Protein AF-A0A0Q7Z8U0-F1 (afdb_monomer_lite)

Structure (mmCIF, N/CA/C/O backbone):
data_AF-A0A0Q7Z8U0-F1
#
_entry.id   AF-A0A0Q7Z8U0-F1
#
loop_
_atom_site.group_PDB
_atom_site.id
_atom_site.type_symbol
_atom_site.label_atom_id
_atom_site.label_alt_id
_atom_site.label_comp_id
_atom_site.label_asym_id
_atom_site.label_entity_id
_atom_site.label_seq_id
_atom_site.pdbx_PDB_ins_code
_atom_site.Cartn_x
_atom_site.Cartn_y
_atom_site.Cartn_z
_atom_site.occupancy
_atom_site.B_iso_or_equiv
_atom_site.auth_seq_id
_atom_site.auth_comp_id
_atom_site.auth_asym_id
_atom_site.auth_atom_id
_atom_site.pdbx_PDB_model_num
ATOM 1 N N . MET A 1 1 ? -20.507 -13.085 13.628 1.00 40.06 1 MET A N 1
ATOM 2 C CA . MET A 1 1 ? -19.594 -11.944 13.390 1.00 40.06 1 MET A CA 1
ATOM 3 C C . MET A 1 1 ? -18.953 -12.117 12.024 1.00 40.06 1 MET A C 1
ATOM 5 O O . MET A 1 1 ? -18.208 -13.071 11.844 1.00 40.06 1 MET A O 1
ATOM 9 N N . LYS A 1 2 ? -19.319 -11.290 11.036 1.00 37.12 2 LYS A N 1
ATOM 10 C CA . LYS A 1 2 ? -18.738 -11.359 9.685 1.00 37.12 2 LYS A CA 1
ATOM 11 C C . LYS A 1 2 ? -17.323 -10.762 9.708 1.00 37.12 2 LYS A C 1
ATOM 13 O O . LYS A 1 2 ? -17.067 -9.819 10.448 1.00 37.12 2 LYS A O 1
ATOM 18 N N . LYS A 1 3 ? -16.421 -11.405 8.967 1.00 43.84 3 LYS A N 1
ATOM 19 C CA . LYS A 1 3 ? -14.958 -11.271 9.000 1.00 43.84 3 LYS A CA 1
ATOM 20 C C . LYS A 1 3 ? -14.456 -9.822 8.964 1.00 43.84 3 LYS A C 1
ATOM 22 O O . LYS A 1 3 ? -14.813 -9.070 8.063 1.00 43.84 3 LYS A O 1
ATOM 27 N N . LYS A 1 4 ? -13.565 -9.487 9.904 1.00 59.41 4 LYS A N 1
ATOM 28 C CA . LYS A 1 4 ? -12.754 -8.255 9.948 1.00 59.41 4 LYS A CA 1
ATOM 29 C C . LYS A 1 4 ? -11.584 -8.330 8.948 1.00 59.41 4 LYS A C 1
ATOM 31 O O . LYS A 1 4 ? -10.465 -7.961 9.278 1.00 59.41 4 LYS A O 1
ATOM 36 N N . ASP A 1 5 ? -11.834 -8.854 7.752 1.00 68.00 5 ASP A N 1
ATOM 37 C CA . ASP A 1 5 ? -10.787 -9.128 6.764 1.00 68.00 5 ASP A CA 1
ATOM 38 C C . ASP A 1 5 ? -10.735 -8.009 5.709 1.00 68.00 5 ASP A C 1
ATOM 40 O O . ASP A 1 5 ? -11.669 -7.210 5.568 1.00 68.00 5 ASP A O 1
ATOM 44 N N . LEU A 1 6 ? -9.631 -7.937 4.964 1.00 73.31 6 LEU A N 1
ATOM 45 C CA . LEU A 1 6 ? -9.495 -7.077 3.784 1.00 73.31 6 LEU A CA 1
ATOM 46 C C . LEU A 1 6 ? -10.655 -7.288 2.804 1.00 73.31 6 LEU A C 1
ATOM 48 O O . LEU A 1 6 ? -11.083 -8.418 2.564 1.00 73.31 6 LEU A O 1
ATOM 52 N N . ASP A 1 7 ? -11.126 -6.202 2.188 1.00 68.56 7 ASP A N 1
ATOM 53 C CA . ASP A 1 7 ? -11.950 -6.330 0.987 1.00 68.56 7 ASP A CA 1
ATOM 54 C C . ASP A 1 7 ? -11.035 -6.753 -0.173 1.00 68.56 7 ASP A C 1
ATOM 56 O O . ASP A 1 7 ? -10.220 -5.974 -0.665 1.00 68.56 7 ASP A O 1
ATOM 60 N N . GLY A 1 8 ? -11.150 -8.008 -0.609 1.00 75.56 8 GLY A N 1
ATOM 61 C CA . GLY A 1 8 ? -10.379 -8.551 -1.729 1.00 75.56 8 GLY A CA 1
ATOM 62 C C . GLY A 1 8 ? -9.242 -9.485 -1.309 1.00 75.56 8 GLY A C 1
ATOM 63 O O . GLY A 1 8 ? -9.352 -10.235 -0.341 1.00 75.56 8 GLY A O 1
ATOM 64 N N . ARG A 1 9 ? -8.170 -9.523 -2.109 1.00 84.19 9 ARG A N 1
ATOM 65 C CA . ARG A 1 9 ? -7.042 -10.448 -1.911 1.00 84.19 9 ARG A CA 1
ATOM 66 C C . ARG A 1 9 ? -6.000 -9.842 -0.970 1.00 84.19 9 ARG A C 1
ATOM 68 O O . ARG A 1 9 ? -5.618 -8.691 -1.147 1.00 84.19 9 ARG A O 1
ATOM 75 N N . ALA A 1 10 ? -5.491 -10.639 -0.031 1.00 88.81 10 ALA A N 1
ATOM 76 C CA . ALA A 1 10 ? -4.395 -10.233 0.854 1.00 88.81 10 ALA A CA 1
ATOM 77 C C . ALA A 1 10 ? -3.072 -9.995 0.103 1.00 88.81 10 ALA A C 1
ATOM 79 O O . ALA A 1 10 ? -2.253 -9.212 0.558 1.00 88.81 10 ALA A O 1
ATOM 80 N N . ALA A 1 11 ? -2.889 -10.621 -1.061 1.00 91.62 11 ALA A N 1
ATOM 81 C CA . ALA A 1 11 ? -1.745 -10.408 -1.938 1.00 91.62 11 ALA A CA 1
ATOM 82 C C . ALA A 1 11 ? -2.227 -9.992 -3.334 1.00 91.62 11 ALA A C 1
ATOM 84 O O . ALA A 1 11 ? -3.145 -10.611 -3.883 1.00 91.62 11 ALA A O 1
ATOM 85 N N . VAL A 1 12 ? -1.624 -8.944 -3.893 1.00 90.50 12 VAL A N 1
ATOM 86 C CA . VAL A 1 12 ? -1.935 -8.401 -5.221 1.00 90.50 12 VAL A CA 1
ATOM 87 C C . VAL A 1 12 ? -0.639 -8.287 -6.012 1.00 90.50 12 VAL A C 1
ATOM 89 O O . VAL A 1 12 ? 0.300 -7.634 -5.567 1.00 90.50 12 VAL A O 1
ATOM 92 N N . ALA A 1 13 ? -0.586 -8.921 -7.183 1.00 89.56 13 ALA A N 1
ATOM 93 C CA . ALA A 1 13 ? 0.512 -8.724 -8.118 1.00 89.56 13 ALA A CA 1
ATOM 94 C C . ALA A 1 13 ? 0.336 -7.378 -8.826 1.00 89.56 13 ALA A C 1
ATOM 96 O O . ALA A 1 13 ? -0.735 -7.091 -9.363 1.00 89.56 13 ALA A O 1
ATOM 97 N N . ILE A 1 14 ? 1.389 -6.573 -8.826 1.00 88.19 14 ILE A N 1
ATOM 98 C CA . ILE A 1 14 ? 1.461 -5.296 -9.524 1.00 88.19 14 ILE A CA 1
ATOM 99 C C . ILE A 1 14 ? 2.484 -5.477 -10.622 1.00 88.19 14 ILE A C 1
ATOM 101 O O . ILE A 1 14 ? 3.642 -5.790 -10.351 1.00 88.19 14 ILE A O 1
ATOM 105 N N . VAL A 1 15 ? 2.016 -5.346 -11.854 1.00 85.81 15 VAL A N 1
ATOM 106 C CA . VAL A 1 15 ? 2.805 -5.526 -13.064 1.00 85.81 15 VAL A CA 1
ATOM 107 C C . VAL A 1 15 ? 2.715 -4.222 -13.830 1.00 85.81 15 VAL A C 1
ATOM 109 O O . VAL A 1 15 ? 1.617 -3.830 -14.224 1.00 85.81 15 VAL A O 1
ATOM 112 N N . ASP A 1 16 ? 3.853 -3.585 -14.050 1.00 81.69 16 ASP A N 1
ATOM 113 C CA . ASP A 1 16 ? 3.998 -2.641 -15.147 1.00 81.69 16 ASP A CA 1
ATOM 114 C C . ASP A 1 16 ? 4.741 -3.372 -16.262 1.00 81.69 16 ASP A C 1
ATOM 116 O O . ASP A 1 16 ? 5.841 -3.882 -16.048 1.00 81.69 16 ASP A O 1
ATOM 120 N N . ALA A 1 17 ? 4.097 -3.517 -17.416 1.00 76.44 17 ALA A N 1
ATOM 121 C CA . ALA A 1 17 ? 4.646 -4.222 -18.558 1.00 76.44 17 ALA A CA 1
ATOM 122 C C . ALA A 1 17 ? 4.346 -3.468 -19.850 1.00 76.44 17 ALA A C 1
ATOM 124 O O . ALA A 1 17 ? 3.220 -3.062 -20.132 1.00 76.44 17 ALA A O 1
ATOM 125 N N . THR A 1 18 ? 5.375 -3.363 -20.672 1.00 70.12 18 THR A N 1
ATOM 126 C CA . THR A 1 18 ? 5.338 -2.868 -22.044 1.00 70.12 18 THR A CA 1
ATOM 127 C C . THR 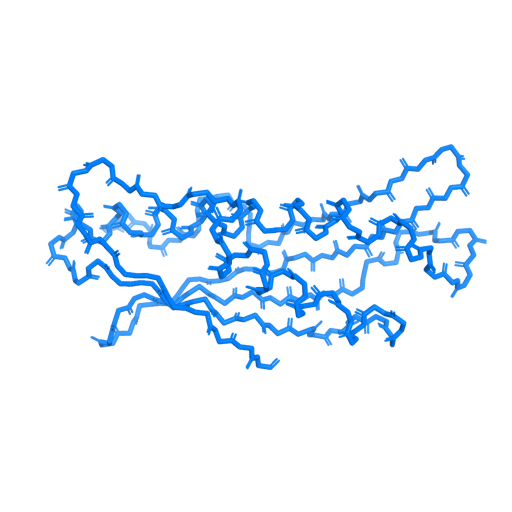A 1 18 ? 5.616 -4.032 -23.000 1.00 70.12 18 THR A C 1
ATOM 129 O O . THR A 1 18 ? 5.862 -5.160 -22.575 1.00 70.12 18 THR A O 1
ATOM 132 N N . GLU A 1 19 ? 5.640 -3.764 -24.306 1.00 63.00 19 GLU A N 1
ATOM 133 C CA . GLU A 1 19 ? 5.998 -4.767 -25.321 1.00 63.00 19 GLU A CA 1
ATOM 134 C C . GLU A 1 19 ? 7.408 -5.368 -25.119 1.00 63.00 19 GLU A C 1
ATOM 136 O O . GLU A 1 19 ? 7.660 -6.501 -25.525 1.00 63.00 19 GLU A O 1
ATOM 141 N N . PHE A 1 20 ? 8.321 -4.647 -24.454 1.00 58.94 20 PHE A N 1
ATOM 142 C CA . PHE A 1 20 ? 9.737 -5.032 -24.346 1.00 58.94 20 PHE A CA 1
ATOM 143 C C . PHE A 1 20 ? 10.252 -5.184 -22.905 1.00 58.94 20 PHE A C 1
ATOM 145 O O . PHE A 1 20 ? 11.327 -5.754 -22.698 1.00 58.94 20 PHE A O 1
ATOM 152 N N . TRP A 1 21 ? 9.510 -4.687 -21.914 1.00 64.69 21 TRP A N 1
ATOM 153 C CA . TRP A 1 21 ? 9.967 -4.519 -20.529 1.00 64.69 21 TRP A CA 1
ATOM 154 C C . TRP A 1 21 ? 8.856 -4.877 -19.548 1.00 64.69 21 TRP A C 1
ATOM 156 O O . TRP A 1 21 ? 7.689 -4.660 -19.856 1.00 64.69 21 TRP A O 1
ATOM 166 N N . GLY A 1 22 ? 9.205 -5.348 -18.350 1.00 69.00 22 GLY A N 1
ATOM 167 C CA . GLY A 1 22 ? 8.227 -5.446 -17.273 1.00 69.00 22 GLY A CA 1
ATOM 168 C C . GLY A 1 22 ? 8.853 -5.528 -15.887 1.00 69.00 22 GLY A C 1
ATOM 169 O O . GLY A 1 22 ? 9.831 -6.252 -15.682 1.00 69.00 22 GLY A O 1
ATOM 170 N N . VAL A 1 23 ? 8.279 -4.788 -14.943 1.00 76.69 23 VAL A N 1
ATOM 171 C CA . VAL A 1 23 ? 8.598 -4.843 -13.517 1.00 76.69 23 VAL A CA 1
ATOM 172 C C . VAL A 1 23 ? 7.391 -5.408 -12.790 1.00 76.69 23 VAL A C 1
ATOM 174 O O . VAL A 1 23 ? 6.245 -5.059 -13.072 1.00 76.69 23 VAL A O 1
ATOM 177 N N . CYS A 1 24 ? 7.648 -6.330 -11.865 1.00 82.31 24 CYS A N 1
ATOM 178 C CA . CYS A 1 24 ? 6.589 -6.935 -11.089 1.00 82.31 24 CYS A CA 1
ATOM 179 C C . CYS A 1 24 ? 6.960 -7.075 -9.619 1.00 82.31 24 CYS A C 1
ATOM 181 O O . CYS A 1 24 ? 8.053 -7.519 -9.273 1.00 82.31 24 CYS A O 1
ATOM 183 N N . THR A 1 25 ? 6.013 -6.721 -8.758 1.00 86.75 25 THR A N 1
ATOM 184 C CA . THR A 1 25 ? 6.083 -6.942 -7.317 1.00 86.75 25 THR A CA 1
ATOM 185 C C . THR A 1 25 ? 4.763 -7.507 -6.822 1.00 86.75 25 THR A C 1
ATOM 187 O O . THR A 1 25 ? 3.710 -7.286 -7.421 1.00 86.75 25 THR A O 1
ATOM 190 N N . THR A 1 26 ? 4.800 -8.234 -5.714 1.00 91.19 26 THR A N 1
ATOM 191 C CA . THR A 1 26 ? 3.585 -8.580 -4.978 1.00 91.19 26 THR A CA 1
ATOM 192 C C . THR A 1 26 ? 3.448 -7.656 -3.783 1.00 91.19 26 THR A C 1
ATOM 194 O O . THR A 1 26 ? 4.325 -7.627 -2.927 1.00 91.19 26 THR A O 1
ATOM 197 N N . LEU A 1 27 ? 2.327 -6.942 -3.709 1.00 93.31 27 LEU A N 1
ATOM 198 C CA . LEU A 1 27 ? 1.897 -6.201 -2.531 1.00 93.31 27 LEU A CA 1
ATOM 199 C C . LEU A 1 27 ? 1.114 -7.140 -1.608 1.00 93.31 27 LEU A C 1
ATOM 201 O O . LEU A 1 27 ? 0.016 -7.588 -1.951 1.00 93.31 27 LEU A O 1
ATOM 205 N N . HIS A 1 28 ? 1.661 -7.403 -0.428 1.00 94.25 28 HIS A N 1
ATOM 206 C CA . HIS A 1 28 ? 1.006 -8.107 0.669 1.00 94.25 28 HIS A CA 1
ATOM 207 C C . HIS A 1 28 ? 0.384 -7.101 1.624 1.00 94.25 28 HIS A C 1
ATOM 209 O O . HIS A 1 28 ? 0.986 -6.082 1.952 1.00 94.25 28 HIS A O 1
ATOM 215 N N . ARG A 1 29 ? -0.834 -7.385 2.073 1.00 93.56 29 ARG A N 1
ATOM 216 C CA . ARG A 1 29 ? -1.632 -6.501 2.917 1.00 93.56 29 ARG A CA 1
ATOM 217 C C . ARG A 1 29 ? -2.272 -7.307 4.029 1.00 93.56 29 ARG A C 1
ATOM 219 O O . ARG A 1 29 ? -2.804 -8.391 3.785 1.00 93.56 29 ARG A O 1
ATOM 226 N N . THR A 1 30 ? -2.282 -6.764 5.240 1.00 92.81 30 THR A N 1
ATOM 227 C CA . THR A 1 30 ? -3.049 -7.312 6.367 1.00 92.81 30 THR A CA 1
ATOM 228 C C . THR A 1 30 ? -3.645 -6.190 7.209 1.00 92.81 30 THR A C 1
ATOM 230 O O . THR A 1 30 ? -3.113 -5.083 7.243 1.00 92.81 30 THR A O 1
ATOM 233 N N . ILE A 1 31 ? -4.769 -6.472 7.871 1.00 90.81 31 ILE A N 1
ATOM 234 C CA . ILE A 1 31 ? -5.431 -5.536 8.783 1.00 90.81 31 ILE A CA 1
ATOM 235 C C . ILE A 1 31 ? -5.410 -6.138 10.182 1.00 90.81 31 ILE A C 1
ATOM 237 O O . ILE A 1 31 ? -5.794 -7.290 10.378 1.00 90.81 31 ILE A O 1
ATOM 241 N N . GLU A 1 32 ? -5.004 -5.335 11.152 1.00 89.56 32 GLU A N 1
ATOM 242 C CA . GLU A 1 32 ? -4.973 -5.683 12.565 1.00 89.56 32 GLU A CA 1
ATOM 243 C C . GLU A 1 32 ? -5.731 -4.610 13.354 1.00 89.56 32 GLU A C 1
ATOM 245 O O . GLU A 1 32 ? -5.591 -3.418 13.089 1.00 89.56 32 GLU A O 1
ATOM 250 N N . GLN A 1 33 ? -6.550 -5.014 14.325 1.00 85.81 33 GLN A N 1
ATOM 251 C CA . GLN A 1 33 ? -7.177 -4.070 15.250 1.00 85.81 33 GLN A CA 1
ATOM 252 C C . GLN A 1 33 ? -6.366 -4.023 16.545 1.00 85.81 33 GLN A C 1
ATOM 254 O O . GLN A 1 33 ? -6.168 -5.059 17.179 1.00 85.81 33 GLN A O 1
ATOM 259 N N . ARG A 1 34 ? -5.938 -2.825 16.948 1.00 85.62 34 ARG A N 1
ATOM 260 C CA . ARG A 1 34 ? -5.209 -2.555 18.193 1.00 85.62 34 ARG A CA 1
ATOM 261 C C . ARG A 1 34 ? -6.005 -1.634 19.111 1.00 85.62 34 ARG A C 1
ATOM 263 O O . ARG A 1 34 ? -7.051 -1.109 18.729 1.00 85.62 34 ARG A O 1
ATOM 270 N N . ALA A 1 35 ? -5.506 -1.441 20.331 1.00 82.25 35 ALA A N 1
ATOM 271 C CA . ALA A 1 35 ? -6.113 -0.527 21.295 1.00 82.25 35 ALA A CA 1
ATOM 272 C C . ALA A 1 35 ? -6.115 0.925 20.781 1.00 82.25 35 ALA A C 1
ATOM 274 O O . ALA A 1 35 ? -7.066 1.663 21.018 1.00 82.25 35 ALA A O 1
ATOM 275 N N . GLU A 1 36 ? -5.082 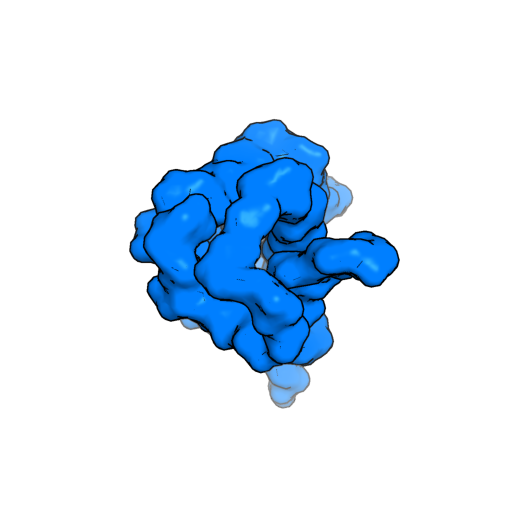1.323 20.033 1.00 82.81 36 GLU A N 1
ATOM 276 C CA . GLU A 1 36 ? -4.897 2.687 19.526 1.00 82.81 36 GLU A CA 1
ATOM 277 C C . GLU A 1 36 ? -5.607 2.963 18.190 1.00 82.81 36 GLU A C 1
ATOM 279 O O . GLU A 1 36 ? -5.491 4.073 17.662 1.00 82.81 36 GLU A O 1
ATOM 284 N N . GLY A 1 37 ? -6.304 1.973 17.626 1.00 85.19 37 GLY A N 1
ATOM 285 C CA . GLY A 1 37 ? -6.968 2.057 16.326 1.00 85.19 37 GLY A CA 1
ATOM 286 C C . GLY A 1 37 ? -6.663 0.859 15.431 1.00 85.19 37 GLY A C 1
ATOM 287 O O . GLY A 1 37 ? -6.236 -0.204 15.882 1.00 85.19 37 GLY A O 1
ATOM 288 N N . TRP A 1 38 ? -6.898 1.025 14.137 1.00 89.25 38 TRP A N 1
ATOM 289 C CA . TRP A 1 38 ? -6.641 -0.008 13.140 1.00 89.25 38 TRP A CA 1
ATOM 290 C C . TRP A 1 38 ? -5.247 0.145 12.539 1.00 89.25 38 TRP A C 1
ATOM 292 O O . TRP A 1 38 ? -4.763 1.258 12.350 1.00 89.25 38 TRP A O 1
ATOM 302 N N . VAL A 1 39 ? -4.608 -0.971 12.202 1.00 90.81 39 VAL A N 1
ATOM 303 C CA . VAL A 1 39 ? -3.310 -1.004 11.526 1.00 90.81 39 VAL A CA 1
ATOM 304 C C . VAL A 1 39 ? -3.460 -1.720 10.190 1.00 90.81 39 VAL A C 1
ATOM 306 O O . VAL A 1 39 ? -3.888 -2.872 10.149 1.00 90.81 39 VAL A O 1
ATOM 309 N N . LEU A 1 40 ? -3.099 -1.039 9.105 1.00 92.44 40 LEU A N 1
ATOM 310 C CA . LEU A 1 40 ? -2.926 -1.615 7.775 1.00 92.44 40 LEU A CA 1
ATOM 311 C C . LEU A 1 40 ? -1.433 -1.870 7.569 1.00 92.44 40 LEU A C 1
ATOM 313 O O . LEU A 1 40 ? -0.656 -0.926 7.455 1.00 92.44 40 LEU A O 1
ATOM 317 N N . ARG A 1 41 ? -1.027 -3.137 7.529 1.00 93.62 41 ARG A N 1
ATOM 318 C CA . ARG A 1 41 ? 0.355 -3.519 7.221 1.00 93.62 41 ARG A CA 1
ATOM 319 C C . ARG A 1 41 ? 0.470 -3.797 5.733 1.00 93.62 41 ARG A C 1
ATOM 321 O O . ARG A 1 41 ? -0.309 -4.598 5.215 1.00 93.62 41 ARG A O 1
ATOM 328 N N . ALA A 1 42 ? 1.449 -3.184 5.086 1.00 93.38 42 ALA A N 1
ATOM 329 C CA . ALA A 1 42 ? 1.804 -3.407 3.696 1.00 93.38 42 ALA A CA 1
ATOM 330 C C . ALA A 1 42 ? 3.263 -3.864 3.606 1.00 93.38 42 ALA A C 1
ATOM 332 O O . ALA A 1 42 ? 4.141 -3.241 4.199 1.00 93.38 42 ALA A O 1
ATOM 333 N N . SER A 1 43 ? 3.522 -4.938 2.868 1.00 93.31 43 SER A N 1
ATOM 334 C CA . SER A 1 43 ? 4.879 -5.397 2.565 1.00 93.31 43 SER A CA 1
ATOM 335 C C . SER A 1 43 ? 4.987 -5.888 1.129 1.00 93.31 43 SER A C 1
ATOM 337 O O . SER A 1 43 ? 3.977 -6.174 0.483 1.00 93.31 43 SER A O 1
ATOM 339 N N . PHE A 1 44 ? 6.210 -5.991 0.617 1.00 91.31 44 PHE A N 1
ATOM 340 C CA . PHE A 1 44 ? 6.454 -6.373 -0.769 1.00 91.31 44 PHE A CA 1
ATOM 341 C C . PHE A 1 44 ? 7.314 -7.629 -0.874 1.00 91.31 44 PHE A C 1
ATOM 343 O O . PHE A 1 44 ? 8.171 -7.893 -0.033 1.00 91.31 44 PHE A O 1
ATOM 350 N N . SER A 1 45 ? 7.102 -8.400 -1.934 1.00 88.50 45 SER A N 1
ATOM 351 C CA . SER A 1 45 ? 8.014 -9.470 -2.337 1.00 88.50 45 SER A CA 1
ATOM 352 C C . SER A 1 45 ? 8.261 -9.393 -3.836 1.00 88.50 45 SER A C 1
ATOM 354 O O . SER A 1 45 ? 7.319 -9.151 -4.599 1.00 88.50 45 SER A O 1
ATOM 356 N N . ASP A 1 46 ? 9.498 -9.645 -4.264 1.00 80.50 46 ASP A N 1
ATOM 357 C CA . ASP A 1 46 ? 9.813 -9.744 -5.687 1.00 80.50 46 ASP A CA 1
ATOM 358 C C . ASP A 1 46 ? 8.963 -10.842 -6.341 1.00 80.50 46 ASP A C 1
ATOM 360 O O . ASP A 1 46 ? 8.898 -11.977 -5.859 1.00 80.50 46 ASP A O 1
ATOM 364 N N . LEU A 1 47 ? 8.283 -10.499 -7.434 1.00 71.81 47 LEU A N 1
ATOM 365 C CA . LEU A 1 47 ? 7.568 -11.474 -8.240 1.00 71.81 47 LEU A CA 1
ATOM 366 C C . LEU A 1 47 ? 8.365 -11.678 -9.522 1.00 71.81 47 LEU A C 1
ATOM 368 O O . LEU A 1 47 ? 8.266 -10.904 -10.474 1.00 71.81 47 LEU A O 1
ATOM 372 N N . ALA A 1 48 ? 9.156 -12.749 -9.546 1.00 61.31 48 ALA A N 1
ATOM 373 C CA . ALA A 1 48 ? 9.970 -13.134 -10.692 1.00 61.31 48 ALA A CA 1
ATOM 374 C C . ALA A 1 48 ? 9.108 -13.717 -11.832 1.00 61.31 48 ALA A C 1
ATOM 376 O O . ALA A 1 48 ? 9.253 -14.874 -12.226 1.00 61.31 48 ALA A O 1
ATOM 377 N N . LEU A 1 49 ? 8.191 -12.924 -12.385 1.00 56.25 49 LEU A N 1
ATOM 378 C CA . LEU A 1 49 ? 7.545 -13.224 -13.659 1.00 56.25 49 LEU A CA 1
ATOM 379 C C . LEU A 1 49 ? 8.574 -12.988 -14.762 1.00 56.25 49 LEU A C 1
ATOM 381 O O . LEU A 1 49 ? 8.763 -11.857 -15.188 1.00 56.25 49 LEU A O 1
ATOM 385 N N . HIS A 1 50 ? 9.291 -14.052 -15.140 1.00 47.19 50 HIS A N 1
ATOM 386 C CA . HIS A 1 50 ? 10.159 -14.162 -16.320 1.00 47.19 50 HIS A CA 1
ATOM 387 C C . HIS A 1 50 ? 10.703 -12.817 -16.834 1.00 47.19 50 HIS A C 1
ATOM 389 O O . HIS A 1 50 ? 10.383 -12.367 -17.935 1.00 47.19 50 HIS A O 1
ATOM 395 N N . ARG A 1 51 ? 11.543 -12.155 -16.029 1.00 51.84 51 ARG A N 1
ATOM 396 C CA . ARG A 1 51 ? 12.235 -10.959 -16.500 1.00 51.84 51 ARG A CA 1
ATOM 397 C C . ARG A 1 51 ? 13.147 -11.398 -17.643 1.00 51.84 51 ARG A C 1
ATOM 399 O O . ARG A 1 51 ? 14.063 -12.194 -17.438 1.00 51.84 51 ARG A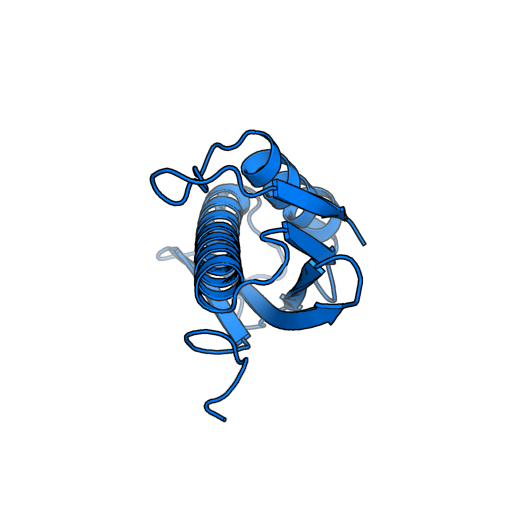 O 1
ATOM 406 N N . SER A 1 52 ? 12.920 -10.893 -18.851 1.00 48.75 52 SER A N 1
ATOM 407 C CA . SER A 1 52 ? 13.852 -11.105 -19.967 1.00 48.75 52 SER A CA 1
ATOM 408 C C . SER A 1 52 ? 15.238 -10.498 -19.674 1.00 48.75 52 SER A C 1
ATOM 410 O O . SER A 1 52 ? 16.216 -10.837 -20.339 1.00 48.75 52 SER A O 1
ATOM 412 N N . ARG A 1 53 ? 15.353 -9.634 -18.648 1.00 52.69 53 ARG A N 1
ATOM 413 C CA . ARG A 1 53 ? 16.596 -9.000 -18.183 1.00 52.69 53 ARG A CA 1
ATOM 414 C C . ARG A 1 53 ? 16.764 -9.026 -16.659 1.00 52.69 53 ARG A C 1
ATOM 416 O O . ARG A 1 53 ? 15.805 -9.113 -15.908 1.00 52.69 53 ARG A O 1
ATOM 423 N N . LYS A 1 54 ? 18.016 -8.894 -16.208 1.00 58.56 54 LYS A N 1
ATOM 424 C CA . LYS A 1 54 ? 18.427 -8.912 -14.789 1.00 58.56 54 LYS A CA 1
ATOM 425 C C . LYS A 1 54 ? 18.231 -7.582 -14.034 1.00 58.56 54 LYS A C 1
ATOM 427 O O . LYS A 1 54 ? 18.529 -7.549 -12.848 1.00 58.56 54 LYS A O 1
ATOM 432 N N . TYR A 1 55 ? 17.755 -6.520 -14.690 1.00 59.66 55 TYR A N 1
ATOM 433 C CA . TYR A 1 55 ? 17.691 -5.161 -14.126 1.00 59.66 55 TYR A CA 1
ATOM 434 C C . TYR A 1 55 ? 16.267 -4.596 -14.164 1.00 59.66 55 TYR A C 1
ATOM 436 O O . TYR A 1 55 ? 15.508 -4.915 -15.080 1.00 59.66 55 TYR A O 1
ATOM 444 N N . VAL A 1 56 ? 15.928 -3.776 -13.165 1.00 65.50 56 VAL A N 1
ATOM 445 C CA . VAL A 1 56 ? 14.654 -3.046 -13.055 1.00 65.50 56 VAL A CA 1
ATOM 446 C C . VAL A 1 56 ? 14.755 -1.749 -13.854 1.00 65.50 56 VAL A C 1
ATOM 448 O O . VAL A 1 56 ? 15.743 -1.029 -13.725 1.00 65.50 56 VAL A O 1
ATOM 451 N N . ASP A 1 57 ? 13.747 -1.438 -14.669 1.00 69.00 57 ASP A N 1
ATOM 452 C CA . ASP A 1 57 ? 13.653 -0.115 -15.287 1.00 69.00 57 ASP A CA 1
ATOM 453 C C . ASP A 1 57 ? 13.053 0.881 -14.290 1.00 69.00 57 ASP A C 1
ATOM 455 O O . ASP A 1 57 ? 11.865 0.824 -13.965 1.00 69.00 57 ASP A O 1
ATOM 459 N N . LEU A 1 58 ? 13.882 1.805 -13.806 1.00 69.69 58 LEU A N 1
ATOM 460 C CA . LEU A 1 58 ? 13.475 2.823 -12.841 1.00 69.69 58 LEU A CA 1
ATOM 461 C C . LEU A 1 58 ? 12.354 3.730 -13.378 1.00 69.69 58 LEU A C 1
ATOM 463 O O . LEU A 1 58 ? 11.599 4.278 -12.578 1.00 69.69 58 LEU A O 1
ATOM 467 N N . ALA A 1 59 ? 12.195 3.858 -14.703 1.00 73.50 59 ALA A N 1
ATOM 468 C CA . ALA A 1 59 ? 11.144 4.677 -15.310 1.00 73.50 59 ALA A CA 1
ATOM 469 C C . ALA A 1 59 ? 9.721 4.133 -15.075 1.00 73.50 59 ALA A C 1
ATOM 471 O O . ALA A 1 59 ? 8.770 4.906 -15.122 1.00 73.50 59 ALA A O 1
ATOM 472 N N . SER A 1 60 ? 9.583 2.834 -14.791 1.00 72.19 60 SER A N 1
ATOM 473 C CA . SER A 1 60 ? 8.300 2.164 -14.498 1.00 72.19 60 SER A CA 1
ATOM 474 C C . SER A 1 60 ? 7.871 2.265 -13.026 1.00 72.19 60 SER A C 1
ATOM 476 O O . SER A 1 60 ? 6.716 2.040 -12.662 1.00 72.19 60 SER A O 1
ATOM 478 N N . LEU A 1 61 ? 8.805 2.626 -12.140 1.00 79.69 61 LEU A N 1
ATOM 479 C CA . LEU A 1 61 ? 8.539 2.688 -10.705 1.00 79.69 61 LEU A CA 1
ATOM 480 C C . LEU A 1 61 ? 7.468 3.718 -10.314 1.00 79.69 61 LEU A C 1
ATOM 482 O O . LEU A 1 61 ? 6.662 3.377 -9.450 1.00 79.69 61 LEU A O 1
ATOM 486 N N . PRO A 1 62 ? 7.386 4.924 -10.913 1.00 86.25 62 PRO A N 1
ATOM 487 C CA . PRO A 1 62 ? 6.360 5.902 -10.554 1.00 86.25 62 PRO A CA 1
ATOM 488 C C . PRO A 1 62 ? 4.923 5.400 -10.748 1.00 86.25 62 PRO A C 1
ATOM 490 O O . PRO A 1 62 ? 4.080 5.627 -9.878 1.00 86.25 62 PRO A O 1
ATOM 493 N N . ASP A 1 63 ? 4.643 4.674 -11.833 1.00 85.12 63 ASP A N 1
ATOM 494 C CA . ASP A 1 63 ? 3.304 4.137 -12.110 1.00 85.12 63 ASP A CA 1
ATOM 495 C C . ASP A 1 63 ? 2.940 3.026 -11.120 1.00 85.12 63 ASP A C 1
ATOM 497 O O . ASP A 1 63 ? 1.828 2.982 -10.584 1.00 85.12 63 ASP A O 1
ATOM 501 N N . MET A 1 64 ? 3.910 2.171 -10.786 1.00 87.50 64 MET A N 1
ATOM 502 C CA . MET A 1 64 ? 3.750 1.165 -9.739 1.00 87.50 64 MET A CA 1
ATOM 503 C C . MET A 1 64 ? 3.536 1.799 -8.355 1.00 87.50 64 MET A C 1
ATOM 505 O O . MET A 1 64 ? 2.662 1.347 -7.614 1.00 87.50 64 MET A O 1
ATOM 509 N N . VAL A 1 65 ? 4.283 2.856 -8.010 1.00 89.00 65 VAL A N 1
ATOM 510 C CA . VAL A 1 65 ? 4.099 3.629 -6.768 1.00 89.00 65 VAL A CA 1
ATOM 511 C C . VAL A 1 65 ? 2.686 4.206 -6.717 1.00 89.00 65 VAL A C 1
ATOM 513 O O . VAL A 1 65 ? 1.999 4.049 -5.709 1.00 89.00 65 VAL A O 1
ATOM 516 N N . ALA A 1 66 ? 2.219 4.827 -7.802 1.00 88.81 66 ALA A N 1
ATOM 517 C CA . ALA A 1 66 ? 0.880 5.401 -7.873 1.00 88.81 66 ALA A CA 1
ATOM 518 C C . ALA A 1 66 ? -0.213 4.336 -7.698 1.00 88.81 66 ALA A C 1
ATOM 520 O O . ALA A 1 66 ? -1.155 4.531 -6.923 1.00 88.81 66 ALA A O 1
ATOM 521 N N . ALA A 1 67 ? -0.066 3.183 -8.358 1.00 90.31 67 ALA A N 1
ATOM 522 C CA . ALA A 1 67 ? -0.992 2.064 -8.228 1.00 90.31 67 ALA A C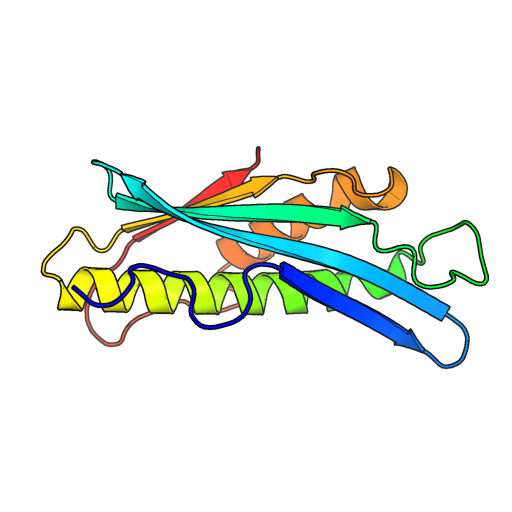A 1
ATOM 523 C C . ALA A 1 67 ? -1.042 1.520 -6.789 1.00 90.31 67 ALA A C 1
ATOM 525 O O . ALA A 1 67 ? -2.132 1.325 -6.245 1.00 90.31 67 ALA A O 1
ATOM 526 N N . VAL A 1 68 ? 0.115 1.319 -6.146 1.00 92.00 68 VAL A N 1
ATOM 527 C CA . VAL A 1 68 ? 0.186 0.880 -4.742 1.00 92.00 68 VAL A CA 1
ATOM 528 C C . VAL A 1 68 ? -0.465 1.902 -3.815 1.00 92.00 68 VAL A C 1
ATOM 530 O O . VAL A 1 68 ? -1.310 1.530 -2.999 1.00 92.00 68 VAL A O 1
ATOM 533 N N . SER A 1 69 ? -0.104 3.179 -3.944 1.00 91.69 69 SER A N 1
ATOM 534 C CA . SER A 1 69 ? -0.653 4.261 -3.125 1.00 91.69 69 SER A CA 1
ATOM 535 C C . SER A 1 69 ? -2.174 4.319 -3.226 1.00 91.69 69 SER A C 1
ATOM 537 O O . SER A 1 69 ? -2.853 4.428 -2.207 1.00 91.69 69 SER A O 1
ATOM 539 N N . LEU A 1 70 ? -2.734 4.164 -4.429 1.00 90.06 70 LEU A N 1
ATOM 540 C CA . LEU A 1 70 ? -4.182 4.122 -4.615 1.00 90.06 70 LEU A CA 1
ATOM 541 C C . LEU A 1 70 ? -4.822 2.928 -3.893 1.00 90.06 70 LEU A C 1
ATOM 543 O O . LEU A 1 70 ? -5.831 3.095 -3.210 1.00 90.06 70 LEU A O 1
ATOM 547 N N . ILE A 1 71 ? -4.236 1.733 -4.012 1.00 91.44 71 ILE A N 1
ATOM 548 C CA . ILE A 1 71 ? -4.740 0.528 -3.339 1.00 91.44 71 ILE A CA 1
ATOM 549 C C . ILE A 1 71 ? -4.755 0.725 -1.817 1.00 91.44 71 ILE A C 1
ATOM 551 O O . ILE A 1 71 ? -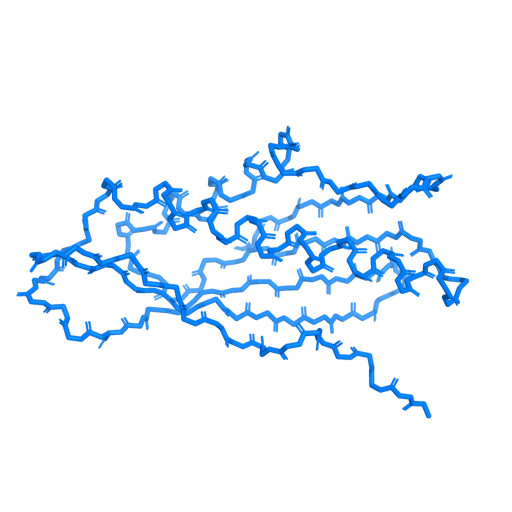5.778 0.478 -1.176 1.00 91.44 71 ILE A O 1
ATOM 555 N N . LEU A 1 72 ? -3.646 1.200 -1.242 1.00 91.06 72 LEU A N 1
ATOM 556 C CA . LEU A 1 72 ? -3.521 1.407 0.203 1.00 91.06 72 LEU A CA 1
ATOM 557 C C . LEU A 1 72 ? -4.439 2.524 0.712 1.00 91.06 72 LEU A C 1
ATOM 559 O O . LEU A 1 72 ? -5.039 2.381 1.777 1.00 91.06 72 LEU A O 1
ATOM 563 N N . ALA A 1 73 ? -4.611 3.601 -0.058 1.00 89.25 73 ALA A N 1
ATOM 564 C CA . ALA A 1 73 ? -5.544 4.671 0.277 1.00 89.25 73 ALA A CA 1
ATOM 565 C C . ALA A 1 73 ? -6.994 4.165 0.333 1.00 89.25 73 ALA A C 1
ATOM 567 O O . ALA A 1 73 ? -7.717 4.459 1.286 1.00 89.25 73 ALA A O 1
ATOM 568 N N . VAL A 1 74 ? -7.404 3.344 -0.641 1.00 88.19 74 VAL A N 1
ATOM 569 C CA . VAL A 1 74 ? -8.742 2.733 -0.666 1.00 88.19 74 VAL A CA 1
ATOM 570 C C . VAL A 1 74 ? -8.940 1.773 0.508 1.00 88.19 74 VAL A C 1
ATOM 572 O O . VAL A 1 74 ? -10.018 1.755 1.108 1.00 88.19 74 VAL A O 1
ATOM 575 N N . ASP A 1 75 ? -7.930 0.979 0.868 1.00 90.00 75 ASP A N 1
ATOM 576 C CA . ASP A 1 75 ? -8.008 0.122 2.054 1.00 90.00 75 ASP A CA 1
ATOM 577 C C . ASP A 1 75 ? -8.177 0.952 3.330 1.00 90.00 75 ASP A C 1
ATOM 579 O O . ASP A 1 75 ? -9.053 0.654 4.144 1.00 90.00 75 ASP A O 1
ATOM 583 N N . ALA A 1 76 ? -7.380 2.010 3.491 1.00 88.50 76 ALA A N 1
ATOM 584 C CA . ALA A 1 76 ? -7.448 2.911 4.635 1.00 88.50 76 ALA A CA 1
ATOM 585 C C . ALA A 1 76 ? -8.826 3.583 4.754 1.00 88.50 76 ALA A C 1
ATOM 587 O O . ALA A 1 76 ? -9.410 3.583 5.838 1.00 88.50 76 ALA A O 1
ATOM 588 N N . GLU A 1 77 ? -9.399 4.076 3.651 1.00 85.88 77 GLU A N 1
ATOM 589 C CA . GLU A 1 77 ? -10.752 4.649 3.632 1.00 85.88 77 GLU A CA 1
ATOM 590 C C . GLU A 1 77 ? -11.805 3.626 4.079 1.00 85.88 77 GLU A C 1
ATOM 592 O O . GLU A 1 77 ? -12.667 3.909 4.916 1.00 85.88 77 GLU A O 1
ATOM 597 N N . ARG A 1 78 ? -11.719 2.397 3.561 1.00 85.25 78 ARG A N 1
ATOM 598 C CA . ARG A 1 78 ? -12.649 1.321 3.922 1.00 85.25 78 ARG A CA 1
ATOM 599 C C . ARG A 1 78 ? -12.531 0.941 5.391 1.00 85.25 78 ARG A C 1
ATOM 601 O O . ARG A 1 78 ? -13.557 0.692 6.023 1.00 85.25 78 ARG A O 1
ATOM 608 N N . ILE A 1 79 ? -11.313 0.896 5.930 1.00 87.31 79 ILE A N 1
ATOM 609 C CA . ILE A 1 79 ? -11.055 0.656 7.354 1.00 87.31 79 ILE A CA 1
ATOM 610 C C . ILE A 1 79 ? -11.683 1.767 8.194 1.00 87.31 79 ILE A C 1
ATOM 612 O O . ILE A 1 79 ? -12.407 1.460 9.137 1.00 87.31 79 ILE A O 1
ATOM 616 N N . LEU A 1 80 ? -11.472 3.035 7.829 1.00 86.00 80 LEU A N 1
ATOM 617 C CA . LEU A 1 80 ? -12.052 4.181 8.533 1.00 86.00 80 LEU A CA 1
ATOM 618 C C . LEU A 1 80 ? -13.583 4.134 8.531 1.00 86.00 80 LEU A C 1
ATOM 620 O O . LEU A 1 80 ? -14.195 4.261 9.586 1.00 86.00 80 LEU A O 1
ATOM 624 N N . ARG A 1 81 ? -14.207 3.849 7.382 1.00 83.38 81 ARG A N 1
ATOM 625 C CA . ARG A 1 81 ? -15.666 3.695 7.291 1.00 83.38 81 ARG A CA 1
ATOM 626 C C . ARG A 1 81 ? -16.182 2.579 8.202 1.00 83.38 81 ARG A C 1
ATOM 628 O O . ARG A 1 81 ? -17.152 2.778 8.924 1.00 83.38 81 ARG A O 1
ATOM 635 N N . ARG A 1 82 ? -15.523 1.415 8.204 1.00 82.94 82 ARG A N 1
ATOM 636 C CA . ARG A 1 82 ? -15.883 0.302 9.102 1.00 82.94 82 ARG A CA 1
ATOM 637 C C . ARG A 1 82 ? -15.698 0.677 10.570 1.00 82.94 82 ARG A C 1
ATOM 639 O O . ARG A 1 82 ? -16.473 0.223 11.404 1.00 82.94 82 ARG A O 1
ATOM 646 N N . ALA A 1 83 ? -14.672 1.467 10.887 1.00 82.88 83 ALA A N 1
ATOM 647 C CA . ALA A 1 83 ? -14.416 1.920 12.245 1.00 82.88 83 ALA A CA 1
ATOM 648 C C . ALA A 1 83 ? -15.552 2.820 12.752 1.00 82.88 83 ALA A C 1
ATOM 650 O O . ALA A 1 83 ? -16.041 2.573 13.853 1.00 82.88 83 ALA A O 1
ATOM 651 N N . THR A 1 84 ? -16.014 3.759 11.919 1.00 83.00 84 THR A N 1
ATOM 652 C CA . THR A 1 84 ? -17.202 4.592 12.166 1.00 83.00 84 THR A CA 1
ATOM 653 C C . THR A 1 84 ? -18.469 3.748 12.329 1.00 83.00 84 THR A C 1
ATOM 655 O O . THR A 1 84 ? -19.177 3.885 13.320 1.00 83.00 84 THR A O 1
ATOM 658 N N . GLU A 1 85 ? -18.748 2.824 11.402 1.00 83.81 85 GLU A N 1
ATOM 659 C CA . GLU A 1 85 ? -19.938 1.955 11.463 1.00 83.81 85 GLU A CA 1
ATOM 660 C C . GLU A 1 85 ? -19.963 1.057 12.714 1.00 83.81 85 GLU A C 1
ATOM 662 O O . GLU A 1 85 ? -21.033 0.666 13.181 1.00 83.81 85 GLU A O 1
ATOM 667 N N . ALA A 1 86 ? -18.788 0.713 13.245 1.00 81.06 86 ALA A N 1
ATOM 668 C CA . ALA A 1 86 ? -18.621 -0.106 14.441 1.00 81.06 86 ALA A CA 1
ATOM 669 C C . ALA A 1 86 ? -18.516 0.707 15.747 1.00 81.06 86 ALA A C 1
ATOM 671 O O . ALA A 1 86 ? -18.206 0.110 16.778 1.00 81.06 86 ALA A O 1
ATOM 672 N N . ASP A 1 87 ? -18.731 2.028 15.700 1.00 78.62 87 ASP A N 1
ATOM 673 C CA . ASP A 1 87 ? -18.591 2.958 16.835 1.00 78.62 87 ASP A CA 1
ATOM 674 C C . ASP A 1 87 ? -17.228 2.827 17.549 1.00 78.62 87 ASP A C 1
ATOM 676 O O . ASP A 1 87 ? -17.097 2.843 18.772 1.00 78.62 87 ASP A O 1
ATOM 680 N N . SER A 1 88 ? -16.179 2.612 16.751 1.00 78.44 88 SER A N 1
ATOM 681 C CA . SER A 1 88 ? -14.791 2.505 17.201 1.00 78.44 88 SER A CA 1
ATOM 682 C C . SER A 1 88 ? -13.991 3.729 16.765 1.00 78.44 88 SER A C 1
ATOM 684 O O . SER A 1 88 ? -14.400 4.454 15.862 1.00 78.44 88 SER A O 1
ATOM 686 N N . LEU A 1 89 ? -12.827 3.955 17.382 1.00 80.12 89 LEU A N 1
ATOM 687 C CA . LEU A 1 89 ? -11.972 5.095 17.049 1.00 80.12 89 LEU A CA 1
ATOM 688 C C . LEU A 1 89 ? -11.645 5.104 15.534 1.00 80.12 89 LEU A C 1
ATOM 690 O O . LEU A 1 89 ? -10.988 4.165 15.067 1.00 80.12 89 LEU A O 1
ATOM 694 N N . PRO A 1 90 ? -12.046 6.143 14.766 1.00 82.31 90 PRO A N 1
ATOM 695 C CA . PRO A 1 90 ? -11.822 6.230 13.323 1.00 82.31 90 PRO A CA 1
ATOM 696 C C . PRO A 1 90 ? -10.381 6.667 13.040 1.00 82.31 90 PRO A C 1
ATOM 698 O O . PRO A 1 90 ? -10.092 7.774 12.578 1.00 82.31 90 PRO A O 1
ATOM 701 N N . LYS A 1 91 ? -9.451 5.778 13.380 1.00 85.06 91 LYS A N 1
ATOM 702 C CA . LYS A 1 91 ? -8.017 5.966 13.218 1.00 85.06 91 LYS A CA 1
ATOM 703 C C . LYS A 1 91 ? -7.406 4.756 12.532 1.00 85.06 91 LYS A C 1
ATOM 705 O O . LYS A 1 91 ? -7.635 3.620 12.956 1.00 85.06 91 LYS A O 1
ATOM 710 N N . VAL A 1 92 ? -6.598 5.019 11.508 1.00 87.62 92 VAL A N 1
ATOM 711 C CA . VAL A 1 92 ? -5.814 4.006 10.799 1.00 87.62 92 VAL A CA 1
ATOM 712 C C . VAL A 1 92 ? -4.334 4.387 10.771 1.00 87.62 92 VAL A C 1
ATOM 714 O O . VAL A 1 92 ? -3.967 5.511 10.433 1.00 87.62 92 VAL A O 1
ATOM 717 N N . THR A 1 93 ? -3.475 3.435 11.113 1.00 90.31 93 THR A N 1
ATOM 718 C CA . THR A 1 93 ? -2.026 3.536 10.936 1.00 90.31 93 THR A CA 1
ATOM 719 C C . THR A 1 93 ? -1.612 2.626 9.789 1.00 90.31 93 THR A C 1
ATOM 721 O O . THR A 1 93 ? -1.882 1.429 9.827 1.00 90.31 93 THR A O 1
ATOM 724 N N . MET A 1 94 ? -0.964 3.179 8.769 1.00 91.06 94 MET A N 1
ATOM 725 C CA . MET A 1 94 ? -0.365 2.411 7.681 1.00 91.06 94 MET A CA 1
ATOM 726 C C . MET A 1 94 ? 1.099 2.136 8.011 1.00 91.06 94 MET A C 1
ATOM 728 O O . MET A 1 94 ? 1.873 3.074 8.163 1.00 91.06 94 MET A O 1
ATOM 732 N N . GLU A 1 95 ? 1.466 0.865 8.129 1.00 92.50 95 GLU A N 1
ATOM 733 C CA . GLU A 1 95 ? 2.850 0.417 8.296 1.00 92.50 95 GLU A CA 1
ATOM 734 C C . GLU A 1 95 ? 3.328 -0.175 6.966 1.00 92.50 95 GLU A C 1
ATOM 736 O O . GLU A 1 95 ? 2.823 -1.218 6.547 1.00 92.50 95 GLU A O 1
ATOM 741 N N . ILE A 1 96 ? 4.261 0.496 6.288 1.00 89.94 96 ILE A N 1
ATOM 742 C CA . ILE A 1 96 ? 4.771 0.089 4.971 1.00 89.94 96 ILE A CA 1
ATOM 743 C C . ILE A 1 96 ? 6.212 -0.387 5.140 1.00 89.94 96 ILE A C 1
ATOM 745 O O . ILE A 1 96 ? 7.070 0.401 5.535 1.00 89.94 96 ILE A O 1
ATOM 749 N N . SER A 1 97 ? 6.475 -1.656 4.824 1.00 89.56 97 SER A N 1
ATOM 750 C CA . SER A 1 97 ? 7.819 -2.240 4.830 1.00 89.56 97 SER A CA 1
ATOM 751 C C . SER A 1 97 ? 8.252 -2.670 3.433 1.00 89.56 97 SER A C 1
ATOM 753 O O . SER A 1 97 ? 7.445 -3.119 2.619 1.00 89.56 97 SER A O 1
ATOM 755 N N . GLN A 1 98 ? 9.547 -2.552 3.140 1.00 84.12 98 GLN A N 1
ATOM 756 C CA . GLN A 1 98 ? 10.094 -2.882 1.817 1.00 84.12 98 GLN A CA 1
ATOM 757 C C . GLN A 1 98 ? 10.091 -4.387 1.509 1.00 84.12 98 GLN A C 1
ATOM 759 O O . GLN A 1 98 ? 10.071 -4.766 0.341 1.00 84.12 98 GLN A O 1
ATOM 764 N N . GLY A 1 99 ? 10.105 -5.241 2.537 1.00 86.06 99 GLY A N 1
ATOM 765 C CA . GLY A 1 99 ? 10.164 -6.697 2.388 1.00 86.06 99 GLY A CA 1
ATOM 766 C C . GLY A 1 99 ? 11.353 -7.169 1.542 1.00 86.06 99 GLY A C 1
ATOM 767 O O . GLY A 1 99 ? 12.475 -6.697 1.722 1.00 86.06 99 GLY A O 1
ATOM 768 N N . ASP A 1 100 ? 11.092 -8.084 0.608 1.00 84.56 100 ASP A N 1
ATOM 769 C CA . ASP A 1 100 ? 12.116 -8.763 -0.202 1.00 84.56 100 ASP A CA 1
ATOM 770 C C . ASP A 1 100 ? 12.299 -8.118 -1.591 1.00 84.56 100 ASP A C 1
ATOM 772 O O . ASP A 1 100 ? 12.565 -8.803 -2.582 1.00 84.56 100 ASP A O 1
ATOM 776 N N . LEU A 1 101 ? 12.089 -6.802 -1.703 1.00 83.00 101 LEU A N 1
ATOM 777 C CA . LEU A 1 101 ? 12.297 -6.083 -2.962 1.00 83.00 101 LEU A CA 1
ATOM 778 C C . LEU A 1 101 ? 13.772 -6.113 -3.407 1.00 83.00 101 LEU A C 1
ATOM 780 O O . LEU A 1 101 ? 14.675 -6.097 -2.562 1.00 83.00 101 LEU A O 1
ATOM 784 N N . PRO A 1 102 ? 14.038 -6.084 -4.729 1.00 78.06 102 PRO A N 1
ATOM 785 C CA . PRO A 1 102 ? 15.387 -5.897 -5.254 1.00 78.06 102 PRO A CA 1
ATOM 786 C C . PRO A 1 102 ? 16.036 -4.614 -4.722 1.00 78.06 102 PRO A C 1
ATOM 788 O O . PRO A 1 102 ? 15.352 -3.612 -4.513 1.00 78.06 102 PRO A O 1
ATOM 791 N N . GLU A 1 103 ? 17.361 -4.630 -4.559 1.00 76.31 103 GLU A N 1
ATOM 792 C CA . GLU A 1 103 ? 18.139 -3.503 -4.023 1.00 76.31 103 GLU A CA 1
ATOM 793 C C . GLU A 1 103 ? 17.851 -2.185 -4.745 1.00 76.31 103 GLU A C 1
ATOM 795 O O . GLU A 1 103 ? 17.496 -1.211 -4.092 1.00 76.31 103 GLU A O 1
ATOM 800 N N . ASP A 1 104 ? 17.844 -2.210 -6.076 1.00 73.50 104 ASP A N 1
ATOM 801 C CA . ASP A 1 104 ? 17.571 -1.046 -6.926 1.00 73.50 104 ASP A CA 1
ATOM 802 C C . ASP A 1 104 ? 16.184 -0.409 -6.691 1.00 73.50 104 ASP A C 1
ATOM 804 O O . ASP A 1 104 ? 15.965 0.747 -7.042 1.00 73.50 104 ASP A O 1
ATOM 808 N N . MET A 1 105 ? 15.225 -1.154 -6.124 1.00 76.25 105 MET A N 1
ATOM 809 C CA . MET A 1 105 ? 13.877 -0.657 -5.815 1.00 76.25 105 MET A CA 1
ATOM 810 C C . MET A 1 105 ? 13.736 -0.193 -4.369 1.00 76.25 105 MET A C 1
ATOM 812 O O . MET A 1 105 ? 12.918 0.682 -4.093 1.00 76.25 105 MET A O 1
ATOM 816 N N . ARG A 1 106 ? 14.486 -0.799 -3.445 1.00 74.19 106 ARG A N 1
ATOM 817 C CA . ARG A 1 106 ? 14.284 -0.657 -1.999 1.00 74.19 106 ARG A CA 1
ATOM 818 C C . ARG A 1 106 ? 14.299 0.800 -1.554 1.00 74.19 106 ARG A C 1
ATOM 820 O O . ARG A 1 106 ? 13.306 1.265 -1.000 1.00 74.19 106 ARG A O 1
ATOM 827 N N . ASP A 1 107 ? 15.355 1.530 -1.888 1.00 68.31 107 ASP A N 1
ATOM 828 C CA . ASP A 1 107 ? 15.574 2.890 -1.381 1.00 68.31 107 ASP A CA 1
ATOM 829 C C . ASP A 1 107 ? 14.512 3.897 -1.845 1.00 68.31 107 ASP A C 1
ATOM 831 O O . ASP A 1 107 ? 14.230 4.870 -1.148 1.00 68.31 107 ASP A O 1
ATOM 835 N N . TYR A 1 108 ? 13.892 3.653 -3.002 1.00 77.12 108 TYR A N 1
ATOM 836 C CA . TYR A 1 108 ? 12.945 4.581 -3.617 1.00 77.12 108 TYR A CA 1
ATOM 837 C C . TYR A 1 108 ? 11.486 4.188 -3.361 1.00 77.12 108 TYR A C 1
ATOM 839 O O . TYR A 1 108 ? 10.646 5.023 -3.037 1.00 77.12 108 TYR A O 1
ATOM 847 N N . PHE A 1 109 ? 11.158 2.901 -3.474 1.00 83.12 109 PHE A N 1
ATOM 848 C CA . PHE A 1 109 ? 9.778 2.478 -3.695 1.00 83.12 109 PHE A CA 1
ATOM 849 C C . PHE A 1 109 ? 8.860 2.717 -2.488 1.00 83.12 109 PHE A C 1
ATOM 851 O O . PHE A 1 109 ? 7.829 3.374 -2.614 1.00 83.12 109 PHE A O 1
ATOM 858 N N . ALA A 1 110 ? 9.233 2.231 -1.299 1.00 85.00 110 ALA A N 1
ATOM 859 C CA . ALA A 1 110 ? 8.407 2.408 -0.099 1.00 85.00 110 ALA A CA 1
ATOM 860 C C . ALA A 1 110 ? 8.337 3.876 0.355 1.00 85.00 110 ALA A C 1
ATOM 862 O O . ALA A 1 110 ? 7.282 4.327 0.809 1.00 85.00 110 ALA A O 1
ATOM 863 N N . GLN A 1 111 ? 9.437 4.620 0.200 1.00 85.38 111 GLN A N 1
ATOM 864 C CA . GLN A 1 111 ? 9.498 6.035 0.562 1.00 85.38 111 GLN A CA 1
ATOM 865 C C . GLN A 1 111 ? 8.548 6.865 -0.303 1.00 85.38 111 GLN A C 1
ATOM 867 O O . GLN A 1 111 ? 7.772 7.650 0.227 1.00 85.38 111 GLN A O 1
ATOM 872 N N . GLU A 1 112 ? 8.544 6.653 -1.617 1.00 87.50 112 GLU A N 1
ATOM 873 C CA . GLU A 1 112 ? 7.683 7.400 -2.540 1.00 87.50 112 GLU A CA 1
ATOM 874 C C . GLU A 1 112 ? 6.197 7.085 -2.349 1.00 87.50 112 GLU A C 1
ATOM 876 O O . GLU A 1 112 ? 5.351 7.975 -2.449 1.00 87.50 112 GLU A O 1
ATOM 881 N N . ILE A 1 113 ? 5.864 5.841 -1.990 1.00 88.25 113 ILE A N 1
ATOM 882 C CA . ILE A 1 113 ? 4.499 5.472 -1.591 1.00 88.25 113 ILE A CA 1
ATOM 883 C C . ILE A 1 113 ? 4.090 6.264 -0.342 1.00 88.25 113 ILE A C 1
ATOM 885 O O . ILE A 1 113 ? 3.021 6.880 -0.316 1.00 88.25 113 ILE A O 1
ATOM 889 N N . ALA A 1 114 ? 4.938 6.286 0.691 1.00 86.19 114 ALA A N 1
ATOM 890 C CA . ALA A 1 114 ? 4.663 7.038 1.912 1.00 86.19 114 ALA A CA 1
ATOM 891 C C . ALA A 1 114 ? 4.552 8.547 1.652 1.00 86.19 114 ALA A C 1
ATOM 893 O O . ALA A 1 114 ? 3.636 9.188 2.173 1.00 86.19 114 ALA A O 1
ATOM 894 N N . ASP A 1 115 ? 5.417 9.110 0.812 1.00 86.44 115 ASP A N 1
ATOM 895 C CA . ASP A 1 115 ? 5.380 10.512 0.399 1.00 86.44 115 ASP A CA 1
ATOM 896 C C . ASP A 1 115 ? 4.071 10.851 -0.323 1.00 86.44 115 ASP A C 1
ATOM 898 O O . ASP A 1 115 ? 3.408 11.838 0.013 1.00 86.44 115 ASP A O 1
ATOM 902 N N . MET A 1 116 ? 3.655 10.022 -1.283 1.00 86.25 116 MET A N 1
ATOM 903 C CA . MET A 1 116 ? 2.430 10.228 -2.055 1.00 86.25 116 MET A CA 1
ATOM 904 C C . MET A 1 116 ? 1.176 10.165 -1.174 1.00 86.25 116 MET A C 1
ATOM 906 O O . MET A 1 116 ? 0.288 11.018 -1.293 1.00 86.25 116 MET A O 1
ATOM 910 N N . LEU A 1 117 ? 1.122 9.199 -0.252 1.00 84.25 117 LEU A N 1
ATOM 911 C CA . LEU A 1 117 ? 0.042 9.072 0.727 1.00 84.25 117 LEU A CA 1
ATOM 912 C C . LEU A 1 117 ? 0.036 10.248 1.721 1.00 84.25 117 LEU A C 1
ATOM 914 O O . LEU A 1 117 ? -1.025 10.799 2.015 1.00 84.25 117 LEU A O 1
ATOM 918 N N . THR A 1 118 ? 1.209 10.688 2.194 1.00 82.25 118 THR A N 1
ATOM 919 C CA . THR A 1 118 ? 1.347 11.813 3.141 1.00 82.25 118 THR A CA 1
ATOM 920 C C . THR A 1 118 ? 0.895 13.129 2.520 1.00 82.25 118 THR A C 1
ATOM 922 O O . THR A 1 118 ? 0.173 13.903 3.150 1.00 82.25 118 THR A O 1
ATOM 925 N N . ARG A 1 119 ? 1.265 13.377 1.258 1.00 79.38 119 ARG A N 1
ATOM 926 C CA . ARG A 1 119 ? 0.857 14.573 0.503 1.00 79.38 119 ARG A CA 1
ATOM 927 C C . ARG A 1 119 ? -0.636 14.585 0.162 1.00 79.38 119 ARG A C 1
ATOM 929 O O . ARG A 1 119 ? -1.097 15.558 -0.429 1.00 79.38 119 ARG A O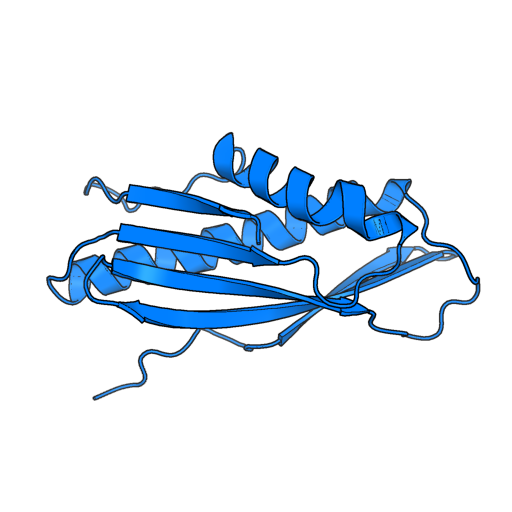 1
ATOM 936 N N . ARG A 1 120 ? -1.387 13.529 0.511 1.00 66.06 120 ARG A N 1
ATOM 937 C CA . ARG A 1 120 ? -2.793 13.328 0.126 1.00 66.06 120 ARG A CA 1
ATOM 938 C C . ARG A 1 120 ? -3.003 13.480 -1.385 1.00 66.06 120 ARG A C 1
ATOM 940 O O . ARG A 1 120 ? -4.055 13.940 -1.820 1.00 66.06 120 ARG A O 1
ATOM 947 N N . ALA A 1 121 ? -2.013 13.082 -2.190 1.00 58.72 121 ALA A N 1
ATOM 948 C CA . ALA A 1 121 ? -2.160 13.060 -3.649 1.00 58.72 121 ALA A CA 1
ATOM 949 C C . ALA A 1 121 ? -3.300 12.110 -4.073 1.00 58.72 121 ALA A C 1
ATOM 951 O O . ALA A 1 121 ? -3.922 12.300 -5.115 1.00 58.72 121 ALA A O 1
ATOM 952 N N . VAL A 1 122 ? -3.614 11.138 -3.209 1.00 55.81 122 VAL A N 1
ATOM 953 C CA . VAL A 1 122 ? -4.838 10.337 -3.219 1.00 55.81 122 VAL A CA 1
ATOM 954 C C . VAL A 1 122 ? -5.626 10.686 -1.950 1.00 55.81 122 VAL A C 1
ATOM 956 O O . VAL A 1 122 ? -5.136 10.481 -0.838 1.00 55.81 122 VAL A O 1
ATOM 959 N N . ALA A 1 123 ? -6.809 11.289 -2.093 1.00 53.75 123 ALA A N 1
ATOM 960 C CA . ALA A 1 123 ? -7.597 11.765 -0.955 1.00 53.75 123 ALA A CA 1
ATOM 961 C C . ALA A 1 123 ? -8.307 10.609 -0.229 1.00 53.75 123 ALA A C 1
ATOM 963 O O . ALA A 1 123 ? -8.961 9.783 -0.861 1.00 53.75 123 ALA A O 1
ATOM 964 N N . ILE A 1 124 ? -8.211 10.599 1.104 1.00 56.50 124 ILE A N 1
ATOM 965 C CA . ILE A 1 124 ? -8.918 9.685 2.010 1.00 56.50 124 ILE A CA 1
ATOM 966 C C . ILE A 1 124 ? -9.808 10.560 2.893 1.00 56.50 124 ILE A C 1
ATOM 968 O O . ILE A 1 124 ? -9.360 11.039 3.933 1.00 56.50 124 ILE A O 1
ATOM 972 N N . GLU A 1 125 ? -11.045 10.823 2.477 1.00 52.12 125 GLU A N 1
ATOM 973 C CA . GLU A 1 125 ? -12.020 11.488 3.348 1.00 52.12 125 GLU A CA 1
ATOM 974 C C . GLU A 1 125 ? -13.372 10.771 3.270 1.00 52.12 125 GLU A C 1
ATOM 976 O O . GLU A 1 125 ? -14.071 10.884 2.257 1.00 52.12 125 GLU A O 1
ATOM 981 N N . PRO A 1 126 ? -13.787 10.047 4.329 1.00 46.84 126 PRO A N 1
ATOM 982 C CA . PRO A 1 126 ? -15.185 9.683 4.461 1.00 46.84 126 PRO A CA 1
ATOM 983 C C . PRO A 1 126 ? -15.993 10.978 4.593 1.00 46.84 126 PRO A C 1
ATOM 985 O O . PRO A 1 126 ? -15.684 11.847 5.410 1.00 46.84 126 PRO A O 1
ATOM 988 N N . LYS A 1 127 ? -17.029 11.129 3.761 1.00 42.59 127 LYS A N 1
ATOM 989 C CA . LYS A 1 127 ? -17.942 12.278 3.808 1.00 42.59 127 LYS A CA 1
ATOM 990 C C . LYS A 1 127 ? -18.441 12.502 5.246 1.00 42.59 127 LYS A C 1
ATOM 992 O O . LYS A 1 127 ? -19.284 11.749 5.719 1.00 42.59 127 LYS A O 1
ATOM 997 N N . GLY A 1 128 ? -17.979 13.577 5.885 1.00 48.22 128 GLY A N 1
ATOM 998 C CA . GLY A 1 128 ? -18.622 14.169 7.062 1.00 48.22 128 GLY A CA 1
ATOM 999 C C . GLY A 1 128 ? -18.037 13.848 8.441 1.00 48.22 128 GLY A C 1
ATOM 1000 O O . GLY A 1 128 ? -18.485 14.477 9.394 1.00 48.22 128 GLY A O 1
ATOM 1001 N N . GLU A 1 129 ? -17.038 12.969 8.583 1.00 51.50 129 GLU A N 1
ATOM 1002 C CA . GLU A 1 129 ? -16.476 12.633 9.905 1.00 51.50 129 GLU A CA 1
ATOM 1003 C C . GLU A 1 129 ? -14.939 12.588 9.892 1.00 51.50 129 GLU A C 1
ATOM 1005 O O . GLU A 1 129 ? -14.319 11.907 9.077 1.00 51.50 129 GLU A O 1
ATOM 1010 N N . GLY A 1 130 ? -14.314 13.360 10.788 1.00 55.88 130 GLY A N 1
ATOM 1011 C CA . GLY A 1 130 ? -12.867 13.599 10.852 1.00 55.88 130 GLY A CA 1
ATOM 1012 C C . GLY A 1 130 ? -12.042 12.393 11.312 1.00 55.88 130 GLY A C 1
ATOM 1013 O O . GLY A 1 130 ? -11.547 12.372 12.438 1.00 55.88 130 GLY A O 1
ATOM 1014 N N . GLY A 1 131 ? -11.870 11.405 10.435 1.00 57.25 131 GLY A N 1
ATOM 1015 C CA . GLY A 1 131 ? -10.942 10.292 10.630 1.00 57.25 131 GLY A CA 1
ATOM 1016 C C . GLY A 1 131 ? -9.474 10.727 10.542 1.00 57.25 131 GLY A C 1
ATOM 1017 O O . GLY A 1 131 ? -9.126 11.668 9.827 1.00 57.25 131 GLY A O 1
ATOM 1018 N N . THR A 1 132 ? -8.592 10.031 11.262 1.00 65.94 132 THR A N 1
ATOM 1019 C CA . THR A 1 132 ? -7.140 10.289 11.220 1.00 65.94 132 THR A CA 1
ATOM 1020 C C . THR A 1 132 ? -6.394 9.119 10.584 1.00 65.94 132 THR A C 1
ATOM 1022 O O . THR A 1 132 ? -6.627 7.959 10.922 1.00 65.94 132 THR A O 1
ATOM 1025 N N . ALA A 1 133 ? -5.485 9.427 9.659 1.00 68.31 133 ALA A N 1
ATOM 1026 C CA . ALA A 1 133 ? -4.582 8.461 9.041 1.00 68.31 133 ALA A CA 1
ATOM 1027 C C . ALA A 1 133 ? -3.130 8.866 9.326 1.00 68.31 133 ALA A C 1
ATOM 1029 O O . ALA A 1 133 ? -2.765 10.025 9.127 1.00 68.31 133 ALA A O 1
ATOM 1030 N N . SER A 1 134 ? -2.310 7.924 9.793 1.00 77.38 134 SER A N 1
ATOM 1031 C CA . SER A 1 134 ? -0.869 8.118 10.007 1.00 77.38 134 SER A CA 1
ATOM 1032 C C . SER A 1 134 ? -0.061 7.068 9.255 1.00 77.38 134 SER A C 1
ATOM 1034 O O . SER A 1 134 ? -0.491 5.920 9.166 1.00 77.38 134 SER A O 1
ATOM 1036 N N . ILE A 1 135 ? 1.107 7.447 8.737 1.00 78.00 135 ILE A N 1
ATOM 1037 C CA . ILE A 1 135 ? 1.997 6.568 7.969 1.00 78.00 135 ILE A CA 1
ATOM 1038 C C . ILE A 1 135 ? 3.271 6.327 8.776 1.00 78.00 135 ILE A C 1
ATOM 1040 O O . ILE A 1 135 ? 3.850 7.266 9.321 1.00 78.00 135 ILE A O 1
ATOM 1044 N N . VAL A 1 136 ? 3.692 5.069 8.851 1.00 78.50 136 VAL A N 1
ATOM 1045 C CA . VAL A 1 136 ? 4.930 4.617 9.485 1.00 78.50 136 VAL A CA 1
ATOM 1046 C C . VAL A 1 136 ? 5.695 3.776 8.469 1.00 78.50 136 VAL A C 1
ATOM 1048 O O . VAL A 1 136 ? 5.154 2.827 7.900 1.00 78.50 136 VAL A O 1
ATOM 1051 N N . LEU A 1 137 ? 6.954 4.136 8.243 1.00 70.50 137 LEU A N 1
ATOM 1052 C CA . LEU A 1 137 ? 7.897 3.335 7.468 1.00 70.50 137 LEU A CA 1
ATOM 1053 C C . LEU A 1 137 ? 8.614 2.368 8.413 1.00 70.50 137 LEU A C 1
ATOM 1055 O O . LEU A 1 137 ? 9.041 2.781 9.495 1.00 70.50 137 LEU A O 1
ATOM 1059 N N . GLY A 1 138 ? 8.699 1.097 8.018 1.00 56.06 138 GLY A N 1
ATOM 1060 C CA . GLY A 1 138 ? 9.316 0.017 8.793 1.00 56.06 138 GLY A CA 1
ATOM 1061 C C . GLY A 1 138 ? 10.349 -0.776 8.015 1.00 56.06 138 GLY A C 1
ATOM 1062 O O . GLY A 1 138 ? 10.332 -0.726 6.764 1.00 56.06 138 GLY A O 1
#

pLDDT: mean 77.49, std 14.05, range [37.12, 94.25]

Secondary structure (DSSP, 8-state):
------SS-SEEEEEEE-SS-EEEEEEEEEEEEETTEEEEEEEEEE--S--SSSS--GGGHHHHHHHHHHHHHHHHHHHHHHHHHTTS--EEEEEEEEEE--HHHHHHHHHHHHHHHHTTSS----TTS--EEEEEE-

Foldseek 3Di:
DPDPWFPDDQKDWDWDDDPQFIFIKIWGWTWDADPVGIEIEIEIAGDCPPGVDPDDDPVSLVVSLVVVLQVVLVRLLVRLVVCVVVVHQSEYEYEYEHHHDDPVCRVPRSVSSQVCNVVPVPPRDDPPDDHYYHYHYD

Radius of gyration: 15.84 Å; chains: 1; bounding box: 38×29×47 Å

Sequence (138 aa):
MKKKDLDGRAAVAIVDATEFWGVCTTLHRTIEQRAEGWVLRASFSDLALHRSRKYVDLASLPDMVAAVSLILAVDAERILRRATEADSLPKVTMEISQGDLPEDMRDYFAQEIADMLTRRAVAIEPKGEGGTASIVLG